Protein AF-A0A7X9Q0D5-F1 (afdb_monomer)

pLDDT: mean 96.98, std 1.65, range [89.94, 98.62]

Secondary structure (DSSP, 8-state):
-EEE-TTHHHHHHTT----SS-SEEEEETT-EEEEEE-SSS-EEETTEEE-TT-EEEEE--S-EEEEEEBTTSTTSEEEEEEE-

Structure (mmCIF, N/CA/C/O backbone):
data_AF-A0A7X9Q0D5-F1
#
_entry.id   AF-A0A7X9Q0D5-F1
#
loop_
_atom_site.group_PDB
_atom_site.id
_atom_site.type_symbol
_atom_site.label_atom_id
_atom_site.label_alt_id
_atom_site.label_comp_id
_atom_site.label_asym_id
_atom_site.label_entity_id
_atom_site.label_seq_id
_atom_site.pdbx_PDB_ins_code
_atom_site.Cartn_x
_atom_site.Cartn_y
_atom_site.Cartn_z
_atom_site.occupancy
_atom_site.B_iso_or_equiv
_atom_site.auth_seq_id
_atom_site.auth_comp_id
_atom_site.auth_asym_id
_atom_site.auth_atom_id
_atom_site.pdbx_PDB_model_num
ATOM 1 N N . GLU A 1 1 ? -8.847 -3.474 -0.038 1.00 94.50 1 GLU A N 1
ATOM 2 C CA . GLU A 1 1 ? -8.011 -4.346 -0.887 1.00 94.50 1 GLU A CA 1
ATOM 3 C C . GLU A 1 1 ? -7.160 -3.451 -1.764 1.00 94.50 1 GLU A C 1
ATOM 5 O O . GLU A 1 1 ? -7.666 -2.423 -2.196 1.00 94.50 1 GLU A O 1
ATOM 10 N N . TYR A 1 2 ? -5.894 -3.803 -1.963 1.00 97.75 2 TYR A N 1
ATOM 11 C CA . TYR A 1 2 ? -4.947 -3.049 -2.783 1.00 97.75 2 TYR A CA 1
ATOM 12 C C . TYR A 1 2 ? -4.317 -3.983 -3.807 1.00 97.75 2 TYR A C 1
ATOM 14 O O . TYR A 1 2 ? -4.106 -5.159 -3.517 1.00 97.75 2 TYR A O 1
ATOM 22 N N . THR A 1 3 ? -4.019 -3.467 -4.995 1.00 98.44 3 THR A N 1
ATOM 23 C CA . THR A 1 3 ? -3.334 -4.221 -6.048 1.00 98.44 3 THR A CA 1
ATOM 24 C C . THR A 1 3 ? -2.140 -3.417 -6.528 1.00 98.44 3 THR A C 1
ATOM 26 O O . THR A 1 3 ? -2.298 -2.243 -6.850 1.00 98.44 3 THR A O 1
ATOM 29 N N . VAL A 1 4 ? -0.969 -4.049 -6.580 1.00 98.19 4 VAL A N 1
ATOM 30 C CA . VAL A 1 4 ? 0.212 -3.544 -7.276 1.00 98.19 4 VAL A CA 1
ATOM 31 C C . VAL A 1 4 ? 0.182 -4.090 -8.702 1.00 98.19 4 VAL A C 1
ATOM 33 O O . VAL A 1 4 ? 0.386 -5.290 -8.875 1.00 98.19 4 VAL A O 1
ATOM 36 N N . PRO A 1 5 ? -0.118 -3.264 -9.724 1.00 98.31 5 PRO A N 1
ATOM 37 C CA . PRO A 1 5 ? -0.237 -3.744 -11.094 1.00 98.31 5 PRO A CA 1
ATOM 38 C C . PRO A 1 5 ? 1.107 -4.182 -11.674 1.00 98.31 5 PRO A C 1
ATOM 40 O O . PRO A 1 5 ? 2.155 -3.626 -11.333 1.00 98.31 5 PRO A O 1
ATOM 43 N N . PHE A 1 6 ? 1.056 -5.091 -12.644 1.00 98.38 6 PHE A N 1
ATOM 44 C CA . PHE A 1 6 ? 2.219 -5.464 -13.440 1.00 98.38 6 PHE A CA 1
ATOM 45 C C . PHE A 1 6 ? 2.904 -4.240 -14.075 1.00 98.38 6 PHE A C 1
ATOM 47 O O . PHE A 1 6 ? 2.253 -3.407 -14.709 1.00 98.38 6 PHE A O 1
ATOM 54 N N . GLY A 1 7 ? 4.227 -4.145 -13.928 1.00 97.88 7 GLY A N 1
ATOM 55 C CA . GLY A 1 7 ? 5.045 -3.065 -14.481 1.00 97.88 7 GLY A CA 1
ATOM 56 C C . GLY A 1 7 ? 5.236 -1.871 -13.541 1.00 97.88 7 GLY A C 1
ATOM 57 O O . GLY A 1 7 ? 5.960 -0.942 -13.898 1.00 97.88 7 GLY A O 1
ATOM 58 N N . THR A 1 8 ? 4.655 -1.894 -12.339 1.00 98.12 8 THR A N 1
ATOM 59 C CA . THR A 1 8 ? 4.924 -0.916 -11.273 1.00 98.12 8 THR A CA 1
ATOM 60 C C . THR A 1 8 ? 6.415 -0.808 -10.965 1.00 98.12 8 THR A C 1
ATOM 62 O O . THR A 1 8 ? 6.924 0.300 -10.813 1.00 98.12 8 THR A O 1
ATOM 65 N N . GLY A 1 9 ? 7.140 -1.932 -10.943 1.00 97.19 9 GLY A N 1
ATOM 66 C CA . GLY A 1 9 ? 8.588 -1.928 -10.725 1.00 97.19 9 GLY A CA 1
ATOM 67 C C . GLY A 1 9 ? 9.342 -1.111 -11.779 1.00 97.19 9 GLY A C 1
ATOM 68 O O . GLY A 1 9 ? 10.170 -0.276 -11.430 1.00 97.19 9 GLY A O 1
ATOM 69 N N . ASN A 1 10 ? 8.992 -1.289 -13.056 1.00 97.81 10 ASN A N 1
ATOM 70 C CA . ASN A 1 10 ? 9.611 -0.558 -14.167 1.00 97.81 10 ASN A CA 1
ATOM 71 C C . ASN A 1 10 ? 9.267 0.937 -14.139 1.00 97.81 10 ASN A C 1
ATOM 73 O O . ASN A 1 10 ? 10.101 1.769 -14.483 1.00 97.81 10 ASN A O 1
ATOM 77 N N . ARG A 1 11 ? 8.040 1.282 -13.733 1.00 97.19 11 ARG A N 1
ATOM 78 C CA . ARG A 1 11 ? 7.600 2.676 -13.574 1.00 97.19 11 ARG A CA 1
ATOM 79 C C . ARG A 1 11 ? 8.393 3.388 -12.478 1.00 97.19 11 ARG A C 1
ATOM 81 O O . ARG A 1 11 ? 8.884 4.490 -12.709 1.00 97.19 11 ARG A O 1
ATOM 88 N N . LEU A 1 12 ? 8.597 2.723 -11.337 1.00 95.50 12 LEU A N 1
ATOM 89 C CA . LEU A 1 12 ? 9.452 3.225 -10.255 1.00 95.50 12 LEU A CA 1
ATOM 90 C C . LEU A 1 12 ? 10.896 3.432 -10.713 1.00 95.50 12 LEU A C 1
ATOM 92 O O . LEU A 1 12 ? 11.470 4.485 -10.450 1.00 95.50 12 LEU A O 1
ATOM 96 N N . ASP A 1 13 ? 11.472 2.470 -11.436 1.00 95.75 13 ASP A N 1
ATOM 97 C CA . ASP A 1 13 ? 12.835 2.601 -11.969 1.00 95.75 13 ASP A CA 1
ATOM 98 C C . ASP A 1 13 ? 12.939 3.728 -13.016 1.00 95.75 13 ASP A C 1
ATOM 100 O O . ASP A 1 13 ? 13.984 4.362 -13.155 1.00 95.75 13 ASP A O 1
ATOM 104 N N . GLY A 1 14 ? 11.837 4.022 -13.713 1.00 96.69 14 GLY A N 1
ATOM 105 C CA . GLY A 1 14 ? 11.684 5.177 -14.599 1.00 96.69 14 GLY A CA 1
ATOM 106 C C . GLY A 1 14 ? 11.506 6.521 -13.880 1.00 96.69 14 GLY A C 1
ATOM 107 O O . GLY A 1 14 ? 11.431 7.551 -14.550 1.00 96.69 14 GLY A O 1
ATOM 108 N N . GLY A 1 15 ? 11.447 6.533 -12.544 1.00 95.69 15 GLY A N 1
ATOM 109 C CA . GLY A 1 15 ? 11.268 7.733 -11.725 1.00 95.69 15 GLY A CA 1
ATOM 110 C C . GLY A 1 15 ? 9.819 8.205 -11.591 1.00 95.69 15 GLY A C 1
ATOM 111 O O . GLY A 1 15 ? 9.586 9.330 -11.151 1.00 95.69 15 GLY A O 1
ATOM 112 N N . GLU A 1 16 ? 8.841 7.382 -11.978 1.00 96.38 16 GLU A N 1
ATOM 113 C CA . GLU A 1 16 ? 7.428 7.706 -11.796 1.00 96.38 16 GLU A CA 1
ATOM 114 C C . GLU A 1 16 ? 7.033 7.642 -10.313 1.00 96.38 16 GLU A C 1
ATOM 116 O O . GLU A 1 16 ? 7.421 6.726 -9.585 1.00 96.38 16 GLU A O 1
ATOM 121 N N . VAL A 1 17 ? 6.215 8.600 -9.875 1.00 93.62 17 VAL A N 1
ATOM 122 C CA . VAL A 1 17 ? 5.622 8.601 -8.534 1.00 93.62 17 VAL A CA 1
ATOM 123 C C . VAL A 1 17 ? 4.404 7.678 -8.527 1.00 93.62 17 VAL A C 1
ATOM 125 O O . VAL A 1 17 ? 3.481 7.849 -9.321 1.00 93.62 17 VAL A O 1
ATOM 128 N N . ILE A 1 18 ? 4.400 6.691 -7.629 1.00 95.81 18 ILE A N 1
ATOM 129 C CA . ILE A 1 18 ? 3.345 5.677 -7.537 1.00 95.81 18 ILE A CA 1
ATOM 130 C C . ILE A 1 18 ? 2.426 5.950 -6.342 1.00 95.81 18 ILE A C 1
ATOM 132 O O . ILE A 1 18 ? 2.881 6.068 -5.207 1.00 95.81 18 ILE A O 1
ATOM 136 N N . GLU A 1 19 ? 1.119 5.969 -6.605 1.00 96.00 19 GLU A N 1
ATOM 137 C CA . GLU A 1 19 ? 0.047 6.253 -5.639 1.00 96.00 19 GLU A CA 1
ATOM 138 C C . GLU A 1 19 ? -0.908 5.056 -5.504 1.00 96.00 19 GLU A C 1
ATOM 140 O O . GLU A 1 19 ? -2.060 5.104 -5.928 1.00 96.00 19 GLU A O 1
ATOM 145 N N . ILE A 1 20 ? -0.420 3.936 -4.962 1.00 96.50 20 ILE A N 1
ATOM 146 C CA . ILE A 1 20 ? -1.239 2.719 -4.782 1.00 96.50 20 ILE A CA 1
ATOM 147 C C . ILE A 1 20 ? -1.693 2.585 -3.335 1.00 96.50 20 ILE A C 1
ATOM 149 O O . ILE A 1 20 ? -2.869 2.344 -3.058 1.00 96.50 20 ILE A O 1
ATOM 153 N N . MET A 1 21 ? -0.747 2.712 -2.408 1.00 97.00 21 MET A N 1
ATOM 154 C CA . MET A 1 21 ? -1.018 2.598 -0.981 1.00 97.00 21 MET A CA 1
ATOM 155 C C . MET A 1 21 ? -1.250 3.990 -0.392 1.00 97.00 21 MET A C 1
ATOM 157 O O . MET A 1 21 ? -0.525 4.922 -0.746 1.00 97.00 21 MET A O 1
ATOM 161 N N . PRO A 1 22 ? -2.219 4.162 0.522 1.00 96.62 22 PRO A N 1
ATOM 162 C CA . PRO A 1 22 ? -2.371 5.415 1.250 1.00 96.62 22 PRO A CA 1
ATOM 163 C C . PRO A 1 22 ? -1.205 5.604 2.225 1.00 96.62 22 PRO A C 1
ATOM 165 O O . PRO A 1 22 ? -0.508 4.649 2.556 1.00 96.62 22 PRO A O 1
ATOM 168 N N . GLN A 1 23 ? -1.023 6.823 2.732 1.00 95.94 23 GLN A N 1
ATOM 169 C CA . GLN A 1 23 ? -0.044 7.081 3.794 1.00 95.94 23 GLN A CA 1
ATOM 170 C C . GLN A 1 23 ? -0.473 6.425 5.114 1.00 95.94 23 GLN A C 1
ATOM 172 O O . GLN A 1 23 ? 0.335 5.803 5.801 1.00 95.94 23 GLN A O 1
ATOM 177 N N . THR A 1 24 ? -1.766 6.518 5.435 1.00 97.31 24 THR A N 1
ATOM 178 C CA . THR A 1 24 ? -2.344 5.967 6.662 1.00 97.31 24 THR A CA 1
ATOM 179 C C . THR A 1 24 ? -3.593 5.161 6.344 1.00 97.31 24 THR A C 1
ATOM 181 O O . THR A 1 24 ? -4.481 5.628 5.630 1.00 97.31 24 THR A O 1
ATOM 184 N N . LEU A 1 25 ? -3.688 3.967 6.917 1.00 97.56 25 LEU A N 1
ATOM 185 C CA . LEU A 1 25 ? -4.876 3.130 6.903 1.00 97.56 25 LEU A CA 1
ATOM 186 C C . LEU A 1 25 ? -5.401 2.969 8.333 1.00 97.56 25 LEU A C 1
ATOM 188 O O . LEU A 1 25 ? -4.701 2.470 9.207 1.00 97.56 25 LEU A O 1
ATOM 192 N N . GLN A 1 26 ? -6.648 3.373 8.552 1.00 98.19 26 GLN A N 1
ATOM 193 C CA . GLN A 1 26 ? -7.365 3.163 9.808 1.00 98.19 26 GLN A CA 1
ATOM 194 C C . GLN A 1 26 ? -8.175 1.872 9.699 1.00 98.19 26 GLN A C 1
ATOM 196 O O . GLN A 1 26 ? -8.944 1.719 8.748 1.00 98.19 26 GLN A O 1
ATOM 201 N N . VAL A 1 27 ? -8.004 0.958 10.648 1.00 97.88 27 VAL A N 1
ATOM 202 C CA . VAL A 1 27 ? -8.736 -0.316 10.711 1.00 97.88 27 VAL A CA 1
ATOM 203 C C . VAL A 1 27 ? -9.143 -0.639 12.140 1.00 97.88 27 VAL A C 1
ATOM 205 O O . VAL A 1 27 ? -8.644 -0.056 13.106 1.00 97.88 27 VAL A O 1
ATOM 208 N N . LYS A 1 28 ? -10.047 -1.603 12.275 1.00 98.44 28 LYS A N 1
ATOM 209 C CA . LYS A 1 28 ? -10.474 -2.160 13.556 1.00 98.44 28 LYS A CA 1
ATOM 210 C C . LYS A 1 28 ? -10.024 -3.597 13.752 1.00 98.44 28 LYS A C 1
ATOM 212 O O . LYS A 1 28 ? -9.790 -4.338 12.791 1.00 98.44 28 LYS A O 1
ATOM 217 N N . VAL A 1 29 ? -9.952 -4.021 15.009 1.00 98.50 29 VAL A N 1
A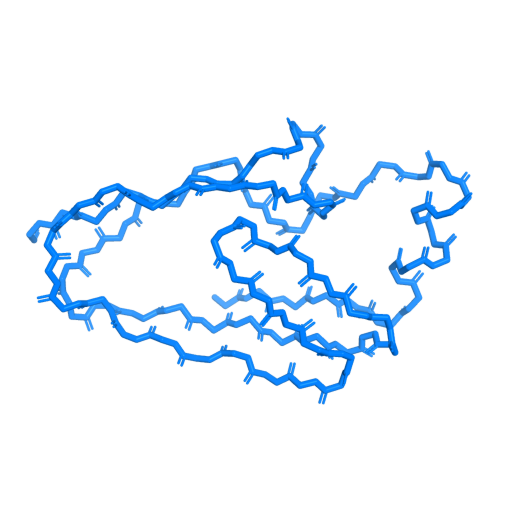TOM 218 C CA . VAL A 1 29 ? -9.770 -5.428 15.358 1.00 98.50 29 VAL A CA 1
ATOM 219 C C . VAL A 1 29 ? -10.869 -6.257 14.694 1.00 98.50 29 VAL A C 1
ATOM 221 O O . VAL A 1 29 ? -12.059 -5.962 14.748 1.00 98.50 29 VAL A O 1
ATOM 224 N N . GLY A 1 30 ? -10.450 -7.327 14.029 1.00 98.19 30 GLY A N 1
ATOM 225 C CA . GLY A 1 30 ? -11.319 -8.227 13.288 1.00 98.19 30 GLY A CA 1
ATOM 226 C C . GLY A 1 30 ? -11.417 -7.929 11.794 1.00 98.19 30 GLY A C 1
ATOM 227 O O . GLY A 1 30 ? -11.768 -8.856 11.053 1.00 98.19 30 GLY A O 1
ATOM 228 N N . GLU A 1 31 ? -11.051 -6.725 11.346 1.00 98.38 31 GLU A N 1
ATOM 229 C CA . GLU A 1 31 ? -10.924 -6.390 9.926 1.00 98.38 31 GLU A CA 1
ATOM 230 C C . GLU A 1 31 ? -9.678 -7.032 9.305 1.00 98.38 31 GLU A C 1
ATOM 232 O O . GLU A 1 31 ? -8.840 -7.642 9.976 1.00 98.38 31 GLU A O 1
ATOM 237 N N . SER A 1 32 ? -9.572 -6.967 7.981 1.00 97.38 32 SER A N 1
ATOM 238 C CA . SER A 1 32 ? -8.473 -7.580 7.240 1.00 97.38 32 SER A CA 1
ATOM 239 C C . SER A 1 32 ? -7.990 -6.687 6.113 1.00 97.38 32 SER A C 1
ATOM 241 O O . SER A 1 32 ? -8.766 -5.961 5.494 1.00 97.38 32 SER A O 1
ATOM 243 N N . ILE A 1 33 ? -6.702 -6.803 5.811 1.00 97.56 33 ILE A N 1
ATOM 244 C CA . ILE A 1 33 ? -6.088 -6.232 4.620 1.00 97.56 33 ILE A CA 1
ATOM 245 C C . ILE A 1 33 ? -5.746 -7.352 3.638 1.00 97.56 33 ILE A C 1
ATOM 247 O O . ILE A 1 33 ? -5.313 -8.439 4.027 1.00 97.56 33 ILE A O 1
ATOM 251 N N . ARG A 1 34 ? -5.944 -7.068 2.352 1.00 98.25 34 ARG A N 1
ATOM 252 C CA . ARG A 1 34 ? -5.492 -7.891 1.232 1.00 98.25 34 ARG A CA 1
ATOM 253 C C . ARG A 1 34 ? -4.696 -7.011 0.280 1.00 98.25 34 ARG A C 1
ATOM 255 O O . ARG A 1 34 ? -5.190 -5.947 -0.104 1.00 98.25 34 ARG A O 1
ATOM 262 N N . ILE A 1 35 ? -3.491 -7.454 -0.059 1.00 98.31 35 ILE A N 1
ATOM 263 C CA . ILE A 1 35 ? -2.593 -6.804 -1.012 1.00 98.31 35 ILE A CA 1
ATOM 264 C C . ILE A 1 35 ? -2.230 -7.839 -2.067 1.00 98.31 35 ILE A C 1
ATOM 266 O O . ILE A 1 35 ? -1.621 -8.859 -1.744 1.00 98.31 35 ILE A O 1
ATOM 270 N N . ASN A 1 36 ? -2.619 -7.585 -3.308 1.00 98.62 36 ASN A N 1
ATOM 271 C CA . ASN A 1 36 ? -2.266 -8.416 -4.444 1.00 98.62 36 ASN A CA 1
ATOM 272 C C . ASN A 1 36 ? -1.086 -7.794 -5.190 1.00 98.62 36 ASN A C 1
ATOM 274 O O . ASN A 1 36 ? -1.176 -6.640 -5.599 1.00 98.62 36 ASN A O 1
ATOM 278 N N . ASN A 1 37 ? 0.014 -8.521 -5.351 1.00 98.44 37 ASN A N 1
ATOM 279 C CA . ASN A 1 37 ? 1.134 -8.064 -6.160 1.00 98.44 37 ASN A CA 1
ATOM 280 C C . ASN A 1 37 ? 1.116 -8.785 -7.508 1.00 98.44 37 ASN A C 1
ATOM 282 O O . ASN A 1 37 ? 1.594 -9.909 -7.607 1.00 98.44 37 ASN A O 1
ATOM 286 N N . ASP A 1 38 ? 0.566 -8.133 -8.531 1.00 98.62 38 ASP A N 1
ATOM 287 C CA . ASP A 1 38 ? 0.554 -8.644 -9.908 1.00 98.62 38 ASP A CA 1
ATOM 288 C C . ASP A 1 38 ? 1.848 -8.308 -10.668 1.00 98.62 38 ASP A C 1
ATOM 290 O O . ASP A 1 38 ? 2.016 -8.691 -11.827 1.00 98.62 38 ASP A O 1
ATOM 294 N N . ASP A 1 39 ? 2.775 -7.579 -10.043 1.00 98.44 39 ASP A N 1
ATOM 295 C CA . ASP A 1 39 ? 4.116 -7.380 -10.577 1.00 98.44 39 ASP A CA 1
ATOM 296 C C . ASP A 1 39 ? 4.989 -8.627 -10.370 1.00 98.44 39 ASP A C 1
ATOM 298 O O . ASP A 1 39 ? 4.696 -9.513 -9.569 1.00 98.44 39 ASP A O 1
ATOM 302 N N . ILE A 1 40 ? 6.097 -8.687 -11.102 1.00 97.75 40 ILE A N 1
ATOM 303 C CA . ILE A 1 40 ? 7.146 -9.695 -10.929 1.00 97.75 40 ILE A CA 1
ATOM 304 C C . ILE A 1 40 ? 8.169 -9.279 -9.868 1.00 97.75 40 ILE A C 1
ATOM 306 O O . ILE A 1 40 ? 8.944 -10.114 -9.406 1.00 97.75 40 ILE A O 1
ATOM 310 N N . ARG A 1 41 ? 8.200 -7.992 -9.503 1.00 97.69 41 ARG A N 1
ATOM 311 C CA . ARG A 1 41 ? 9.095 -7.434 -8.494 1.00 97.69 41 ARG A CA 1
ATOM 312 C C . ARG A 1 41 ? 8.511 -7.602 -7.095 1.00 97.69 41 ARG A C 1
ATOM 314 O O . ARG A 1 41 ? 7.322 -7.389 -6.867 1.00 97.69 41 ARG A O 1
ATOM 321 N N . ASP A 1 42 ? 9.384 -7.916 -6.147 1.00 97.62 42 ASP A N 1
ATOM 322 C CA . ASP A 1 42 ? 9.043 -7.932 -4.729 1.00 97.62 42 ASP A CA 1
ATOM 323 C C . ASP A 1 42 ? 8.925 -6.506 -4.180 1.00 97.62 42 ASP A C 1
ATOM 325 O O . ASP A 1 42 ? 9.750 -5.637 -4.485 1.00 97.62 42 ASP A O 1
ATOM 329 N N . PHE A 1 43 ? 7.938 -6.275 -3.314 1.00 96.62 43 PHE A N 1
ATOM 330 C CA . PHE A 1 43 ? 7.731 -4.976 -2.682 1.00 96.62 43 PHE A CA 1
ATOM 331 C C . PHE A 1 43 ? 7.732 -5.054 -1.159 1.00 96.62 43 PHE A C 1
ATOM 333 O O . PHE A 1 43 ? 7.080 -5.904 -0.549 1.00 96.62 43 PHE A O 1
ATOM 340 N N . MET A 1 44 ? 8.419 -4.084 -0.554 1.00 95.62 44 MET A N 1
ATOM 341 C CA . MET A 1 44 ? 8.186 -3.677 0.827 1.00 95.62 44 MET A CA 1
ATOM 342 C C . MET A 1 44 ? 7.035 -2.669 0.836 1.00 95.62 44 MET A C 1
ATOM 344 O O . MET A 1 44 ? 7.140 -1.587 0.249 1.00 95.62 44 MET A O 1
ATOM 348 N N . ILE A 1 45 ? 5.925 -3.054 1.462 1.00 96.44 45 ILE A N 1
ATOM 349 C CA . ILE A 1 45 ? 4.704 -2.260 1.581 1.00 96.44 45 ILE A CA 1
ATOM 350 C C . ILE A 1 45 ? 4.415 -2.063 3.064 1.00 96.44 45 ILE A C 1
ATOM 352 O O . ILE A 1 45 ? 3.745 -2.870 3.713 1.00 96.44 45 ILE A O 1
ATOM 356 N N . GLY A 1 46 ? 4.967 -0.988 3.613 1.00 95.06 46 GLY A N 1
ATOM 357 C CA . GLY A 1 46 ? 4.918 -0.726 5.040 1.00 95.06 46 GLY A CA 1
ATOM 358 C C . GLY A 1 46 ? 5.620 -1.843 5.822 1.00 95.06 46 GLY A C 1
ATOM 359 O O . GLY A 1 46 ? 6.795 -2.121 5.571 1.00 95.06 46 GLY A O 1
ATOM 360 N N . PRO A 1 47 ? 4.923 -2.509 6.757 1.00 94.88 47 PRO A N 1
ATOM 361 C CA . PRO A 1 47 ? 5.470 -3.632 7.519 1.00 94.88 47 PRO A CA 1
ATOM 362 C C . PRO A 1 47 ? 5.486 -4.959 6.736 1.00 94.88 47 PRO A C 1
ATOM 364 O O . PRO A 1 47 ? 5.936 -5.973 7.267 1.00 94.88 47 PRO A O 1
ATOM 367 N N . PHE A 1 48 ? 4.954 -4.995 5.511 1.00 96.12 48 PHE A N 1
ATOM 368 C CA . PHE A 1 48 ? 4.750 -6.231 4.763 1.00 96.12 48 PHE A CA 1
ATOM 369 C C . PHE A 1 48 ? 5.781 -6.418 3.656 1.00 96.12 48 PHE A C 1
ATOM 371 O O . PHE A 1 48 ? 6.050 -5.501 2.883 1.00 96.12 48 PHE A O 1
ATOM 378 N 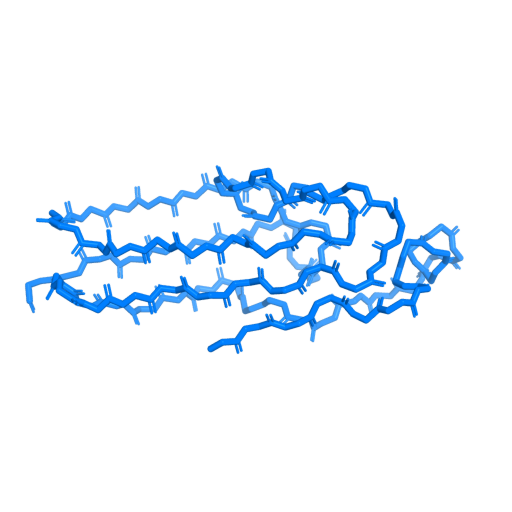N . PHE A 1 49 ? 6.275 -7.646 3.523 1.00 96.31 49 PHE A N 1
ATOM 379 C CA . PHE A 1 49 ? 6.962 -8.105 2.322 1.00 96.31 49 PHE A CA 1
ATOM 380 C C . PHE A 1 49 ? 5.965 -8.869 1.449 1.00 96.31 49 PHE A C 1
ATOM 382 O O . PHE A 1 49 ? 5.384 -9.860 1.899 1.00 96.31 49 PHE A O 1
ATOM 389 N N . VAL A 1 50 ? 5.756 -8.411 0.215 1.00 97.56 50 VAL A N 1
ATOM 390 C CA . VAL A 1 50 ? 4.858 -9.058 -0.750 1.00 97.56 50 VAL A CA 1
ATOM 391 C C . VAL A 1 50 ? 5.663 -9.418 -1.990 1.00 97.56 50 VAL A C 1
ATOM 393 O O . VAL A 1 50 ? 6.028 -8.547 -2.782 1.00 97.56 50 VAL A O 1
ATOM 396 N N . ALA A 1 51 ? 5.959 -10.708 -2.139 1.00 97.94 51 ALA A N 1
ATOM 397 C CA . ALA A 1 51 ? 6.710 -11.206 -3.285 1.00 97.94 51 ALA A CA 1
ATOM 398 C C . ALA A 1 51 ? 5.933 -11.019 -4.600 1.00 97.94 51 ALA A C 1
ATOM 400 O O . ALA A 1 51 ? 4.700 -10.926 -4.593 1.00 97.94 51 ALA A O 1
ATOM 401 N N . GLY A 1 52 ? 6.651 -10.966 -5.720 1.00 98.25 52 GLY A N 1
ATOM 402 C CA . GLY A 1 52 ? 6.068 -10.886 -7.059 1.00 98.25 52 GLY A CA 1
ATOM 403 C C . GLY A 1 52 ? 5.066 -12.014 -7.331 1.00 98.25 52 GLY A C 1
ATOM 404 O O . GLY A 1 52 ? 5.316 -13.181 -7.016 1.00 98.25 52 GLY A O 1
ATOM 405 N N . GLY A 1 53 ? 3.909 -11.674 -7.896 1.00 98.25 53 GLY A N 1
ATOM 406 C CA . GLY A 1 53 ? 2.830 -12.614 -8.210 1.00 98.25 53 GLY A CA 1
ATOM 407 C C . GLY A 1 53 ? 2.139 -13.237 -6.993 1.00 98.25 53 GLY A C 1
ATOM 408 O O . GLY A 1 53 ? 1.444 -14.242 -7.147 1.00 98.25 53 GLY A O 1
ATOM 409 N N . GLN A 1 54 ? 2.368 -12.730 -5.778 1.00 98.44 54 GLN A N 1
ATOM 410 C CA . GLN A 1 54 ? 1.770 -13.261 -4.553 1.00 98.44 54 GLN A CA 1
ATOM 411 C C . GLN A 1 54 ? 0.712 -12.323 -3.977 1.00 98.44 54 GLN A C 1
ATOM 413 O O . GLN A 1 54 ? 0.747 -11.102 -4.137 1.00 98.44 54 GLN A O 1
ATOM 418 N N . THR A 1 55 ? -0.210 -12.912 -3.219 1.00 98.31 55 THR A N 1
ATOM 419 C CA . THR A 1 55 ? -1.192 -12.166 -2.440 1.00 98.31 55 THR A CA 1
ATOM 420 C C . THR A 1 55 ? -0.891 -12.291 -0.954 1.00 98.31 55 THR A C 1
ATOM 422 O O . THR A 1 55 ? -0.851 -13.393 -0.406 1.00 98.31 55 THR A O 1
ATOM 425 N N . LEU A 1 56 ? -0.770 -11.153 -0.277 1.00 97.62 56 LEU A N 1
ATOM 426 C CA . LEU A 1 56 ? -0.791 -11.088 1.176 1.00 97.62 56 LEU A CA 1
ATOM 427 C C . LEU A 1 56 ? -2.225 -10.871 1.658 1.00 97.62 56 LEU A C 1
ATOM 429 O O . LEU A 1 56 ? -2.933 -9.988 1.174 1.00 97.62 56 LEU A O 1
ATOM 433 N N . ALA A 1 57 ? -2.644 -11.655 2.647 1.00 97.00 57 ALA A N 1
ATOM 434 C CA . ALA A 1 57 ? -3.893 -11.455 3.364 1.00 97.00 57 ALA A CA 1
ATOM 435 C C . ALA A 1 57 ? -3.638 -11.602 4.863 1.00 97.00 57 ALA A C 1
ATOM 437 O O . ALA A 1 57 ? -3.104 -12.616 5.311 1.00 97.00 57 ALA A O 1
ATOM 438 N N . MET A 1 58 ? -4.024 -10.592 5.636 1.00 96.06 58 MET A N 1
ATOM 439 C CA . MET A 1 58 ? -3.824 -10.570 7.081 1.00 96.06 58 MET A CA 1
ATOM 440 C C . MET A 1 58 ? -5.065 -10.024 7.773 1.00 96.06 58 MET A C 1
ATOM 442 O O . MET A 1 58 ? -5.646 -9.033 7.332 1.00 96.06 58 MET A O 1
ATOM 446 N N . ARG A 1 59 ? -5.437 -10.658 8.885 1.00 97.94 59 ARG A N 1
ATOM 447 C CA . ARG A 1 59 ? -6.477 -1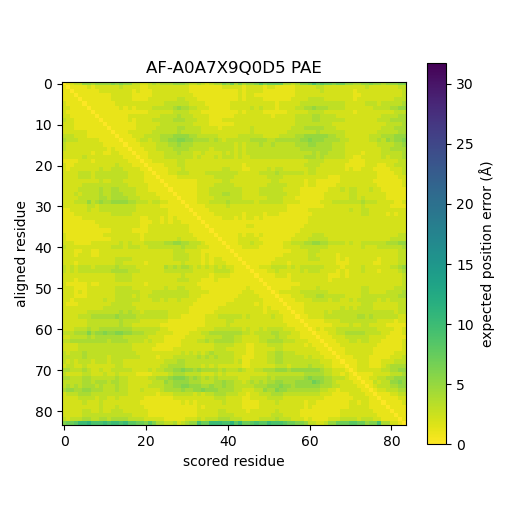0.181 9.794 1.00 97.94 59 ARG A CA 1
ATOM 448 C C . ARG A 1 59 ? -5.843 -9.491 10.996 1.00 97.94 59 ARG A C 1
ATOM 450 O O . ARG A 1 59 ? -4.919 -10.041 11.591 1.00 97.94 59 ARG A O 1
ATOM 457 N N . PHE A 1 60 ? -6.365 -8.332 11.377 1.00 98.19 60 PHE A N 1
ATOM 458 C CA . PHE A 1 60 ? -5.912 -7.612 12.563 1.00 98.19 60 PHE A CA 1
ATOM 459 C C . PHE A 1 60 ? -6.588 -8.191 13.807 1.00 98.19 60 PHE A C 1
ATOM 461 O O . PHE A 1 60 ? -7.812 -8.300 13.861 1.00 98.19 60 PHE A O 1
ATOM 468 N N . THR A 1 61 ? -5.801 -8.615 14.795 1.00 98.00 61 THR A N 1
ATOM 469 C CA . THR A 1 61 ? -6.307 -9.319 15.990 1.00 98.00 61 THR A CA 1
ATOM 470 C C . THR A 1 61 ? -6.115 -8.547 17.287 1.00 98.00 61 THR A C 1
ATOM 472 O O . THR A 1 61 ? -6.704 -8.929 18.291 1.00 98.00 61 THR A O 1
ATOM 475 N N . HIS A 1 62 ? -5.311 -7.485 17.267 1.00 98.12 62 HIS A N 1
ATOM 476 C CA . HIS A 1 62 ? -5.013 -6.651 18.426 1.00 98.12 62 HIS A CA 1
ATOM 477 C C . HIS A 1 62 ? -4.888 -5.190 17.983 1.00 98.12 62 HIS A C 1
ATOM 479 O O . HIS A 1 62 ? -4.399 -4.957 16.870 1.00 98.12 62 HIS A O 1
ATOM 485 N N . PRO A 1 63 ? -5.283 -4.221 18.827 1.00 98.50 63 PRO A N 1
ATOM 486 C CA . PRO A 1 63 ? -5.011 -2.814 18.576 1.00 98.50 63 PRO A CA 1
ATOM 487 C C . PRO A 1 63 ? -3.508 -2.539 18.525 1.00 98.50 63 PRO A C 1
ATOM 489 O O . PRO A 1 63 ? -2.708 -3.226 19.167 1.00 98.50 63 PRO A O 1
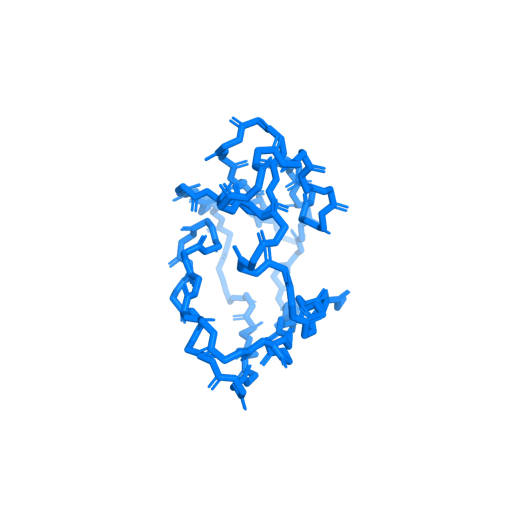ATOM 492 N N . GLY A 1 64 ? -3.124 -1.498 17.796 1.00 98.00 64 GLY A N 1
ATOM 493 C CA . GLY A 1 64 ? -1.734 -1.082 17.692 1.00 98.00 64 GLY A CA 1
ATOM 494 C C . GLY A 1 64 ? -1.422 -0.346 16.400 1.00 98.00 64 GLY A C 1
ATOM 495 O O . GLY A 1 64 ? -2.247 -0.251 15.496 1.00 98.00 64 GLY A O 1
ATOM 496 N N . ARG A 1 65 ? -0.189 0.150 16.322 1.00 98.00 65 ARG A N 1
ATOM 497 C CA . ARG A 1 65 ? 0.334 0.860 15.159 1.00 98.00 65 ARG A CA 1
ATOM 498 C C . ARG A 1 65 ? 1.386 0.011 14.464 1.00 98.00 65 ARG A C 1
ATOM 500 O O . ARG A 1 65 ? 2.371 -0.383 15.085 1.00 98.00 65 ARG A O 1
ATOM 507 N N . LEU A 1 66 ? 1.199 -0.236 13.174 1.00 97.44 66 LEU A N 1
ATOM 508 C CA . LEU A 1 66 ? 2.191 -0.871 12.310 1.00 97.44 66 LEU A CA 1
ATOM 509 C C . LEU A 1 66 ? 2.706 0.185 11.333 1.00 97.44 66 LEU A C 1
ATOM 511 O O . LEU A 1 66 ? 1.901 0.887 10.729 1.00 97.44 66 LEU A O 1
ATOM 515 N N . SER A 1 67 ? 4.017 0.308 11.145 1.00 97.12 67 SER A N 1
ATOM 516 C CA . SER A 1 67 ? 4.550 1.164 10.082 1.00 97.12 67 SER A CA 1
ATOM 517 C C . SER A 1 67 ? 5.819 0.604 9.458 1.00 97.12 67 SER A C 1
ATOM 519 O O . SER A 1 67 ? 6.468 -0.282 10.018 1.00 97.12 67 SER A O 1
ATOM 521 N N . GLY A 1 68 ? 6.140 1.092 8.265 1.00 96.38 68 GLY A N 1
ATOM 522 C CA . GLY A 1 68 ? 7.360 0.739 7.553 1.00 96.38 68 GLY A CA 1
ATOM 523 C C . GLY A 1 68 ? 7.471 1.445 6.207 1.00 96.38 68 GLY A C 1
ATOM 524 O O . GLY A 1 68 ? 6.582 2.199 5.804 1.00 96.38 68 GLY A O 1
ATOM 525 N N . ILE A 1 69 ? 8.567 1.171 5.503 1.00 95.69 69 ILE A N 1
ATOM 526 C CA . ILE A 1 69 ? 8.856 1.757 4.191 1.00 95.69 69 ILE A CA 1
ATOM 527 C C . ILE A 1 69 ? 7.841 1.253 3.164 1.00 95.69 69 ILE A C 1
ATOM 529 O O . ILE A 1 69 ? 7.554 0.058 3.097 1.00 95.69 69 ILE A O 1
ATOM 533 N N . CYS A 1 70 ? 7.325 2.150 2.330 1.00 96.25 70 CYS A N 1
ATOM 534 C CA . CYS A 1 70 ? 6.406 1.814 1.254 1.00 96.25 70 CYS A CA 1
ATOM 535 C C . CYS A 1 70 ? 6.831 2.489 -0.049 1.00 96.25 70 CYS A C 1
ATOM 537 O O . CYS A 1 70 ? 6.639 3.684 -0.225 1.00 96.25 70 CYS A O 1
ATOM 539 N N . LEU A 1 71 ? 7.367 1.702 -0.985 1.00 89.94 71 LEU A N 1
ATOM 540 C CA . LEU A 1 71 ? 7.846 2.211 -2.280 1.00 89.94 71 LEU A CA 1
ATOM 541 C C . LEU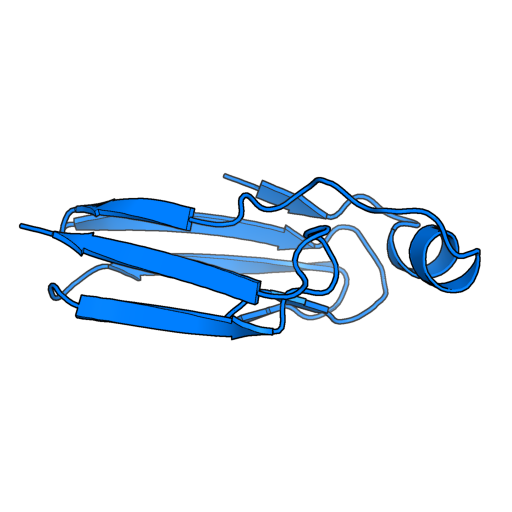 A 1 71 ? 6.715 2.571 -3.254 1.00 89.94 71 LEU A C 1
ATOM 543 O O . LEU A 1 71 ? 6.940 3.271 -4.232 1.00 89.94 71 LEU A O 1
ATOM 547 N N . VAL A 1 72 ? 5.504 2.074 -3.002 1.00 94.62 72 VAL A N 1
ATOM 548 C CA . VAL A 1 72 ? 4.304 2.304 -3.828 1.00 94.62 72 VAL A CA 1
ATOM 549 C C . VAL A 1 72 ? 3.348 3.321 -3.186 1.00 94.62 72 VAL A C 1
ATOM 551 O O . VAL A 1 72 ? 2.129 3.274 -3.376 1.00 94.62 72 VAL A O 1
ATOM 554 N N . ASN A 1 73 ? 3.927 4.208 -2.377 1.00 94.31 73 ASN A N 1
ATOM 555 C CA . ASN A 1 73 ? 3.310 5.378 -1.774 1.00 94.31 73 ASN A CA 1
ATOM 556 C C . ASN A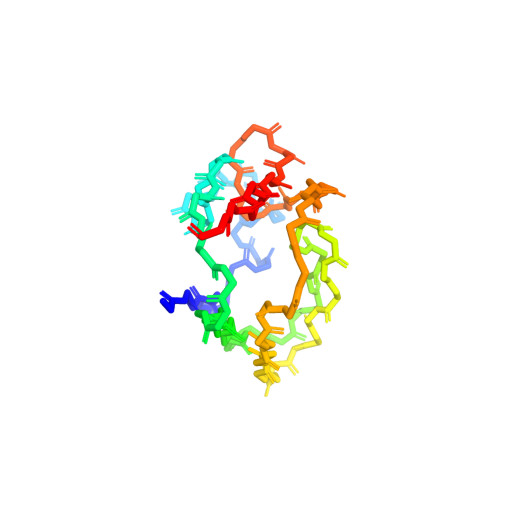 1 73 ? 4.275 6.576 -1.954 1.00 94.31 73 ASN A C 1
ATOM 558 O O . ASN A 1 73 ? 5.473 6.394 -1.725 1.00 94.31 73 ASN A O 1
ATOM 562 N N . PRO A 1 74 ? 3.801 7.787 -2.307 1.00 91.31 74 PRO A N 1
ATOM 563 C CA . PRO A 1 74 ? 4.682 8.936 -2.558 1.00 91.31 74 PRO A CA 1
ATOM 564 C C . PRO A 1 74 ? 5.471 9.419 -1.338 1.00 91.31 74 PRO A C 1
ATOM 566 O O . PRO A 1 74 ? 6.587 9.909 -1.482 1.00 91.31 74 PRO A O 1
ATOM 569 N N . GLU A 1 75 ? 4.903 9.277 -0.140 1.00 93.31 75 GLU A N 1
ATOM 570 C CA . GLU A 1 75 ? 5.505 9.704 1.128 1.00 93.31 75 GLU A CA 1
ATOM 571 C C . GLU A 1 75 ? 6.572 8.713 1.621 1.00 93.31 75 GLU A C 1
ATOM 573 O O . GLU A 1 75 ? 7.295 8.991 2.576 1.00 93.31 75 GLU A O 1
ATOM 578 N N . GLY A 1 76 ? 6.685 7.539 0.988 1.00 93.56 76 GLY A N 1
ATOM 579 C CA . GLY A 1 76 ? 7.706 6.537 1.294 1.00 93.56 76 GLY A CA 1
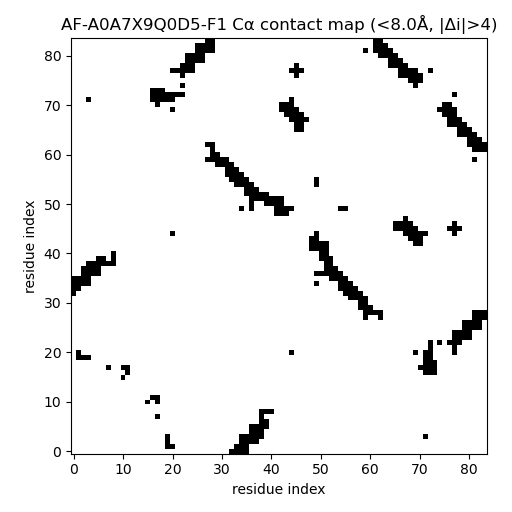ATOM 580 C C . GLY A 1 76 ? 7.473 5.745 2.586 1.00 93.56 76 GLY A C 1
ATOM 581 O O . GLY A 1 76 ? 8.236 4.820 2.874 1.00 93.56 76 GLY A O 1
ATOM 582 N N . GLU A 1 77 ? 6.417 6.046 3.346 1.00 96.12 77 GLU A N 1
ATOM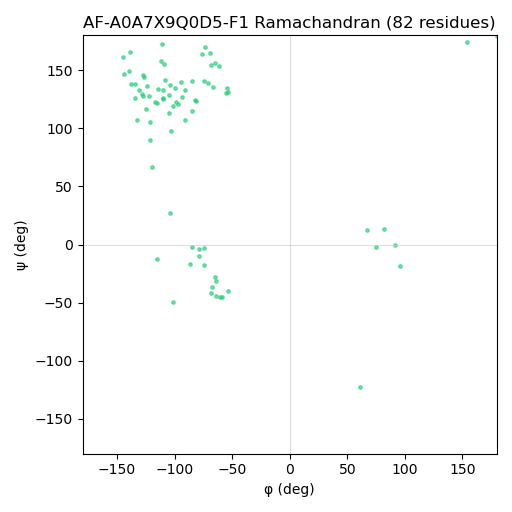 583 C CA . GLU A 1 77 ? 5.994 5.315 4.545 1.00 96.12 77 GLU A CA 1
ATOM 584 C C . GLU A 1 77 ? 4.521 4.910 4.422 1.00 96.12 77 GLU A C 1
ATOM 586 O O . GLU A 1 77 ? 3.692 5.644 3.886 1.00 96.12 77 GLU A O 1
ATOM 591 N N . PHE A 1 78 ? 4.187 3.733 4.949 1.00 97.56 78 PHE 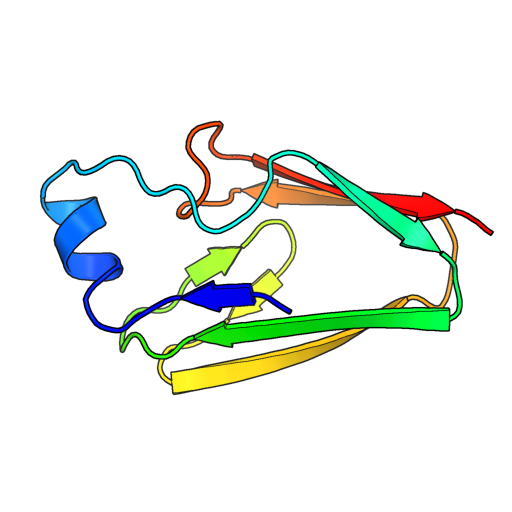A N 1
ATOM 592 C CA . PHE A 1 78 ? 2.807 3.313 5.148 1.00 97.56 78 PHE A CA 1
ATOM 593 C C . PHE A 1 78 ? 2.565 2.988 6.619 1.00 97.56 78 PHE A C 1
ATOM 595 O O . PHE A 1 78 ? 3.297 2.196 7.220 1.00 97.56 78 PHE A O 1
ATOM 602 N N . VAL A 1 79 ? 1.523 3.595 7.182 1.00 98.00 79 VAL A N 1
ATOM 603 C CA . VAL A 1 79 ? 1.102 3.446 8.573 1.00 98.00 79 VAL A CA 1
ATOM 604 C C . VAL A 1 79 ? -0.264 2.775 8.623 1.00 98.00 79 VAL A C 1
ATOM 606 O O . VAL A 1 79 ? -1.191 3.167 7.919 1.00 98.00 79 VAL A O 1
ATOM 609 N N . ILE A 1 80 ? -0.413 1.784 9.492 1.00 98.25 80 ILE A N 1
ATOM 610 C CA . ILE A 1 80 ? -1.697 1.176 9.824 1.00 98.25 80 ILE A CA 1
ATOM 611 C C . ILE A 1 80 ? -1.967 1.426 11.297 1.00 98.25 80 ILE A C 1
ATOM 613 O O . ILE A 1 80 ? -1.185 1.014 12.153 1.00 98.25 80 ILE A O 1
ATOM 617 N N . GLU A 1 81 ? -3.092 2.065 11.573 1.00 98.44 81 GLU A N 1
ATOM 618 C CA . GLU A 1 81 ? -3.602 2.296 12.917 1.00 98.44 81 GLU A CA 1
ATOM 619 C C . GLU A 1 81 ? -4.767 1.331 13.151 1.00 98.44 81 GLU A C 1
ATOM 621 O O . GLU A 1 81 ? -5.804 1.408 12.487 1.00 98.44 81 GLU A O 1
ATOM 626 N N . VAL A 1 82 ? -4.573 0.382 14.067 1.00 98.56 82 VAL A N 1
ATOM 627 C CA . VAL A 1 82 ? -5.575 -0.611 14.455 1.00 98.56 82 VAL A CA 1
ATOM 628 C C . VAL A 1 82 ? -6.209 -0.181 15.770 1.00 98.56 82 VAL A C 1
ATOM 630 O O . VAL A 1 82 ? -5.537 -0.082 16.799 1.00 98.56 82 VAL A O 1
ATOM 633 N N . THR A 1 83 ? -7.516 0.035 15.732 1.00 98.31 83 THR A N 1
ATOM 634 C CA . THR A 1 83 ? -8.351 0.402 16.883 1.00 98.31 83 THR A CA 1
ATOM 635 C C . THR A 1 83 ? -9.300 -0.739 17.256 1.00 98.31 83 THR A C 1
ATOM 637 O O . THR A 1 83 ? -9.354 -1.747 16.556 1.00 98.31 83 THR A O 1
ATOM 640 N N . GLU A 1 84 ? -10.012 -0.616 18.375 1.00 95.19 84 GLU A N 1
ATOM 641 C CA . GLU A 1 84 ? -11.055 -1.577 18.787 1.00 95.19 84 GLU A CA 1
ATOM 642 C C . GLU A 1 84 ? -12.290 -1.546 17.862 1.00 95.19 84 GLU A C 1
ATOM 644 O O . GLU A 1 84 ? -12.748 -0.443 17.460 1.00 95.19 84 GLU A O 1
#

Sequence (84 aa):
EYTVPFGTGNRLDGGEVIEIMPQTLQVKVGESIRINNDDIRDFMIGPFFVAGGQTLAMRFTHPGRLSGICLVNPEGEFVIEVTE

Solvent-accessible surface area (backbone atoms only — not comparable to full-atom values): 4590 Å² total; per-residue (Å²): 119,45,67,44,54,65,55,51,63,60,38,46,78,70,68,51,85,38,84,67,47,64,58,66,45,82,47,38,50,73,41,71,53,38,42,37,26,59,16,82,56,67,42,51,54,19,77,39,80,40,50,39,66,34,71,48,72,50,70,38,83,60,65,48,79,48,58,31,51,10,78,45,17,79,83,40,40,22,36,36,44,31,36,121

Radius of gyration: 12.68 Å; Cα contacts (8 Å, |Δi|>4): 205; chains: 1; bounding box: 24×23×33 Å

Foldseek 3Di:
DFEAAACNVVCVVVVHQAATAEQEAEEEQFDKDKYAYCYQCWWDAFPDTAHHRGMDMDGHHDFDKGKGAGSNHNVRMHIYGYYD

Nearest PDB structures (foldseek):
  5fc9-assembly1_D  TM=5.826E-01  e=7.853E-05  Nitrosopumilus maritimus SCM1
  2ids-assembly1_A  TM=6.460E-01  e=7.853E-05  Paracoccus denitrificans
  4p5s-assembly1_A  TM=6.377E-01  e=1.149E-04  Paracoccus denitrificans
  2gba-assembly1_A  TM=5.545E-01  e=1.079E-04  Paracoccus denitrificans
  6hbe-assembly1_A  TM=5.638E-01  e=2.168E-04  Thermus scotoductus SA-01

Mean predicted aligned error: 2.26 Å